Protein AF-A0A8J7I745-F1 (afdb_monomer_lite)

Radius of gyration: 29.57 Å; chains: 1; bounding box: 56×39×81 Å

Secondary structure (DSSP, 8-state):
-HHHHHHHHHHHH-GGGGGGSSSS--TTGGG-EEEEEEETTTTEEEEEEEEPPTT-SS---EEE-----HHHHHHHHHHH-TTS-HHHHHHHHTS-GGGSHHHHHHHHHHHHHHHHHHHHHHHHHHHHHHHTTT--HHHHHHHHT--HHHHHHHHHTT-

Foldseek 3Di:
DVVLVVVCVVCQVFVLVVQVVPPDRDPQSRVWHWDWDDDPDPDDTFSIKTFGDPPDPPRDIDTDDDDDPLQVVLVCCVVVVVVDDLVRSCVVSVHRPVVHPVSVVVVVVVVVVVVVVVLLVVLLVCLVVVVVVVDDLVRSCVVSVHDSVSSVVSVVVVD

pLDDT: mean 83.48, std 11.24, range [43.06, 95.94]

Sequence (159 aa):
MRRDAIFYTIFKRTPRLFFELVEQPPPEASSYRFESVEVKEPTFRIDGVFLPPPNTKPQTIFFAEVQFQIDVITTIAVYKFANLSREEVEAMLGVKLEETRVYQEAKEEGRQEGRQEGRQEVKLELVPRFLARGMSMEEVAQLLSLTIEQVTLATEQES

Structure (mmCIF, N/CA/C/O backbone):
data_AF-A0A8J7I745-F1
#
_entry.id   AF-A0A8J7I745-F1
#
loop_
_atom_site.group_PDB
_atom_site.id
_atom_site.type_symbol
_atom_site.label_atom_id
_atom_site.label_alt_id
_atom_site.label_comp_id
_atom_site.label_asym_id
_atom_site.label_entity_id
_atom_site.label_seq_id
_atom_site.pdbx_PDB_ins_code
_atom_site.Cartn_x
_atom_site.Cartn_y
_atom_site.Cartn_z
_atom_site.occupancy
_atom_site.B_iso_or_equiv
_atom_site.auth_seq_id
_atom_site.auth_comp_id
_atom_site.auth_asym_id
_atom_site.auth_atom_id
_atom_site.pdbx_PDB_model_num
ATOM 1 N N . MET A 1 1 ? 14.712 9.203 -7.353 1.00 47.56 1 MET A N 1
ATOM 2 C CA . MET A 1 1 ? 16.141 8.857 -7.177 1.00 47.56 1 MET A CA 1
ATOM 3 C C . MET A 1 1 ? 16.381 7.513 -6.493 1.00 47.56 1 MET A C 1
ATOM 5 O O . MET A 1 1 ? 17.103 6.725 -7.080 1.00 47.56 1 MET A O 1
ATOM 9 N N . ARG A 1 2 ? 15.816 7.179 -5.313 1.00 43.06 2 ARG A N 1
ATOM 10 C CA . ARG A 1 2 ? 16.026 5.830 -4.716 1.00 43.06 2 ARG A CA 1
ATOM 11 C C . ARG A 1 2 ? 15.231 4.706 -5.415 1.00 43.06 2 ARG A C 1
ATOM 13 O O . ARG A 1 2 ? 15.674 3.566 -5.415 1.00 43.06 2 ARG A O 1
ATOM 20 N N . ARG A 1 3 ? 14.087 5.031 -6.034 1.00 51.81 3 ARG A N 1
ATOM 21 C CA . ARG A 1 3 ? 13.175 4.073 -6.698 1.00 51.81 3 ARG A CA 1
ATOM 22 C C . ARG A 1 3 ? 13.645 3.659 -8.098 1.00 51.81 3 ARG A C 1
ATOM 24 O O . ARG A 1 3 ? 13.517 2.498 -8.471 1.00 51.81 3 ARG A O 1
ATOM 31 N N . ASP A 1 4 ? 14.312 4.574 -8.795 1.00 60.16 4 ASP A N 1
ATOM 32 C CA . ASP A 1 4 ? 14.983 4.370 -10.081 1.00 60.16 4 ASP A CA 1
ATOM 33 C C . ASP A 1 4 ? 16.052 3.257 -9.965 1.00 60.16 4 ASP A C 1
ATOM 35 O O . ASP A 1 4 ? 16.247 2.467 -10.884 1.00 60.16 4 ASP A O 1
ATOM 39 N N . ALA A 1 5 ? 16.705 3.136 -8.798 1.00 67.69 5 ALA A N 1
ATOM 40 C CA . ALA A 1 5 ? 17.812 2.205 -8.575 1.00 67.69 5 ALA A CA 1
ATOM 41 C C . ALA A 1 5 ? 17.395 0.723 -8.577 1.00 67.69 5 ALA A C 1
ATOM 43 O O . ALA A 1 5 ? 18.145 -0.117 -9.078 1.00 67.69 5 ALA A O 1
ATOM 44 N N . ILE A 1 6 ? 16.217 0.381 -8.039 1.00 74.06 6 ILE A N 1
ATOM 45 C CA . ILE A 1 6 ? 15.744 -1.015 -8.005 1.00 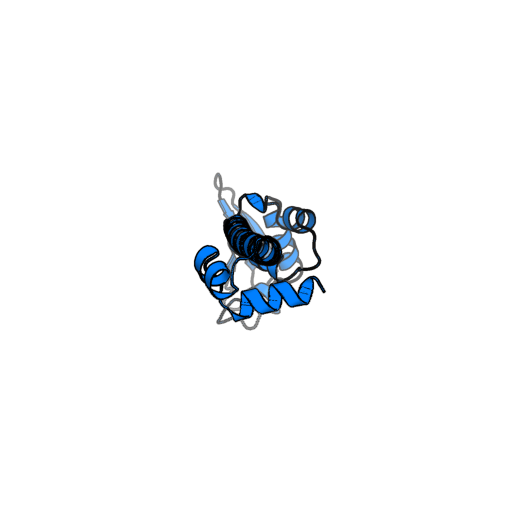74.06 6 ILE A CA 1
ATOM 46 C C . ILE A 1 6 ? 15.351 -1.463 -9.413 1.00 74.06 6 ILE A C 1
ATOM 48 O O . ILE A 1 6 ? 15.833 -2.499 -9.870 1.00 74.06 6 ILE A O 1
ATOM 52 N N . PHE A 1 7 ? 14.550 -0.661 -10.124 1.00 79.75 7 PHE A N 1
ATOM 53 C CA . PHE A 1 7 ? 14.187 -0.929 -11.519 1.00 79.75 7 PHE A CA 1
ATOM 54 C C . PHE A 1 7 ? 15.435 -1.068 -12.393 1.00 79.75 7 PHE A C 1
ATOM 56 O O . PHE A 1 7 ? 15.602 -2.074 -13.086 1.00 79.75 7 PHE A O 1
ATOM 63 N N . TYR A 1 8 ? 16.351 -0.102 -12.281 1.00 81.56 8 TYR A N 1
ATOM 64 C CA . TYR A 1 8 ? 17.618 -0.129 -12.997 1.00 81.56 8 TYR A CA 1
ATOM 65 C C . TYR A 1 8 ? 18.387 -1.422 -12.713 1.00 81.56 8 TYR A C 1
ATOM 67 O O . TYR A 1 8 ? 18.823 -2.093 -13.642 1.00 81.56 8 TYR A O 1
ATOM 75 N N . THR A 1 9 ? 18.516 -1.819 -11.443 1.00 80.38 9 THR A N 1
ATOM 76 C CA . THR A 1 9 ? 19.256 -3.030 -11.057 1.00 80.38 9 THR A CA 1
ATOM 77 C C . THR A 1 9 ? 18.612 -4.300 -11.618 1.00 80.38 9 THR A C 1
ATOM 79 O O . THR A 1 9 ? 19.323 -5.169 -12.129 1.00 80.38 9 THR A O 1
ATOM 82 N N . ILE A 1 10 ? 17.281 -4.408 -11.558 1.00 84.69 10 ILE A N 1
ATOM 83 C CA . ILE A 1 10 ? 16.536 -5.574 -12.052 1.00 84.69 10 ILE A CA 1
ATOM 84 C C . ILE A 1 10 ? 16.737 -5.728 -13.559 1.00 84.69 10 ILE A C 1
ATOM 86 O O . ILE A 1 10 ? 17.220 -6.770 -14.004 1.00 84.69 10 ILE A O 1
ATOM 90 N N . PHE A 1 11 ? 16.436 -4.693 -14.346 1.00 89.00 11 PHE A N 1
ATOM 91 C CA . PHE A 1 11 ? 16.499 -4.799 -15.805 1.00 89.00 11 PHE A CA 1
ATOM 92 C C . PHE A 1 11 ? 17.924 -4.757 -16.347 1.00 89.00 11 PHE A C 1
ATOM 94 O O . PHE A 1 11 ? 18.184 -5.336 -17.399 1.00 89.00 11 PHE A O 1
ATOM 101 N N . LYS A 1 12 ? 18.889 -4.195 -15.605 1.00 87.56 12 LYS A N 1
ATOM 102 C CA . LYS A 1 12 ? 20.310 -4.341 -15.941 1.00 87.56 12 LYS A CA 1
ATOM 103 C C . LYS A 1 12 ? 20.787 -5.785 -15.813 1.00 87.56 12 LYS A C 1
ATOM 105 O O . LYS A 1 12 ? 21.613 -6.214 -16.617 1.00 87.56 12 LYS A O 1
ATOM 110 N N . ARG A 1 13 ? 20.290 -6.519 -14.812 1.00 90.00 13 ARG A N 1
ATOM 111 C CA . ARG A 1 13 ? 20.664 -7.918 -14.564 1.00 90.00 13 ARG A CA 1
ATOM 112 C C . ARG A 1 13 ? 19.889 -8.890 -15.449 1.00 90.00 13 ARG A C 1
ATOM 114 O O . ARG A 1 13 ? 20.483 -9.831 -15.965 1.00 90.00 13 ARG A O 1
ATOM 121 N N . THR A 1 14 ? 18.594 -8.645 -15.635 1.00 91.25 14 THR A N 1
ATOM 122 C CA . THR A 1 14 ? 17.693 -9.551 -16.354 1.00 91.25 14 THR A CA 1
ATOM 123 C C . THR A 1 14 ? 16.710 -8.764 -17.234 1.00 91.25 14 THR A C 1
ATOM 125 O O . THR A 1 14 ? 15.539 -8.627 -16.876 1.00 91.25 14 THR A O 1
ATOM 128 N N . PRO A 1 15 ? 17.138 -8.274 -18.416 1.00 91.94 15 PRO A N 1
ATOM 129 C CA . PRO A 1 15 ? 16.268 -7.516 -19.323 1.00 91.94 15 PRO A CA 1
ATOM 130 C C . PRO A 1 15 ? 15.018 -8.290 -19.768 1.00 91.94 15 PRO A C 1
ATOM 132 O O . PRO A 1 15 ? 13.957 -7.702 -19.953 1.00 91.94 15 PRO A O 1
ATOM 135 N N . ARG A 1 16 ? 15.130 -9.621 -19.895 1.00 91.44 16 ARG A N 1
ATOM 136 C CA . ARG A 1 16 ? 14.056 -10.505 -20.374 1.00 91.44 16 ARG A CA 1
ATOM 137 C C . ARG A 1 16 ? 12.751 -10.372 -19.578 1.00 91.44 16 ARG A C 1
ATOM 139 O O . ARG A 1 16 ? 11.693 -10.536 -20.173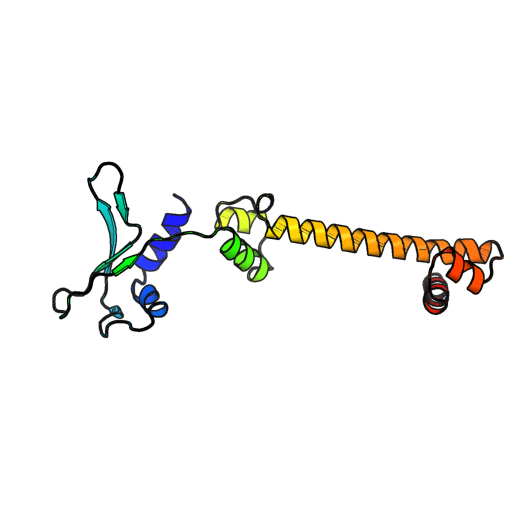 1.00 91.44 16 ARG A O 1
ATOM 146 N N . LEU A 1 17 ? 12.814 -10.055 -18.281 1.00 89.50 17 LEU A N 1
ATOM 147 C CA . LEU A 1 17 ? 11.629 -9.944 -17.416 1.00 89.50 17 LEU A CA 1
ATOM 148 C C . LEU A 1 17 ? 10.596 -8.944 -17.948 1.00 89.50 17 LEU A C 1
ATOM 150 O O . LEU A 1 17 ? 9.404 -9.121 -17.737 1.00 89.50 17 LEU A O 1
ATOM 154 N N . PHE A 1 18 ? 11.034 -7.916 -18.678 1.00 89.62 18 PHE A N 1
ATOM 155 C CA . PHE A 1 18 ? 10.125 -6.937 -19.269 1.00 89.62 18 PHE A CA 1
ATOM 156 C C . PHE A 1 18 ? 9.152 -7.603 -20.250 1.00 89.62 18 PHE A C 1
ATOM 158 O O . PHE A 1 18 ? 7.967 -7.292 -20.266 1.00 89.62 18 PHE A O 1
ATOM 165 N N . PHE A 1 19 ? 9.638 -8.579 -21.015 1.00 90.94 19 PHE A N 1
ATOM 166 C CA . PHE A 1 19 ? 8.863 -9.286 -22.029 1.00 90.94 19 PHE A CA 1
ATOM 167 C C . PHE A 1 19 ? 7.880 -10.308 -21.453 1.00 90.94 19 PHE A C 1
ATOM 169 O O . PHE A 1 19 ? 7.063 -10.828 -22.203 1.00 90.94 19 PHE A O 1
ATOM 176 N N . GLU A 1 20 ? 7.917 -10.574 -20.145 1.00 87.50 20 GLU A N 1
ATOM 177 C CA . GLU A 1 20 ? 6.857 -11.331 -19.462 1.00 87.50 20 GLU A CA 1
ATOM 178 C C . GLU A 1 20 ? 5.591 -10.485 -19.264 1.00 87.50 20 GLU A C 1
ATOM 180 O O . GLU A 1 20 ? 4.506 -11.032 -19.091 1.00 87.50 20 GLU A O 1
ATOM 185 N N . LEU A 1 21 ? 5.723 -9.155 -19.313 1.00 84.06 21 LEU A N 1
ATOM 186 C CA . LEU A 1 21 ? 4.616 -8.206 -19.178 1.00 84.06 21 LEU A CA 1
ATOM 187 C C . LEU A 1 21 ? 4.018 -7.797 -20.532 1.00 84.06 21 LEU A C 1
ATOM 189 O O . LEU A 1 21 ? 2.980 -7.142 -20.573 1.00 84.06 21 LEU A O 1
ATOM 193 N N . VAL A 1 22 ? 4.681 -8.146 -21.637 1.00 84.88 22 VAL A N 1
ATOM 194 C CA . VAL A 1 22 ? 4.254 -7.801 -22.997 1.00 84.88 22 VAL A CA 1
ATOM 195 C C . VAL A 1 22 ? 3.437 -8.957 -23.564 1.00 84.88 22 VAL A C 1
ATOM 197 O O . VAL A 1 22 ? 3.912 -10.086 -23.601 1.00 84.88 22 VAL A O 1
ATOM 200 N N . GLU A 1 23 ? 2.229 -8.677 -24.057 1.00 81.38 23 GLU A N 1
ATOM 201 C CA . GLU A 1 23 ? 1.327 -9.711 -24.595 1.00 81.38 23 GLU A CA 1
ATOM 202 C C . GLU A 1 23 ? 1.923 -10.476 -25.789 1.00 81.38 23 GLU A C 1
ATOM 204 O O . GLU A 1 23 ? 1.676 -11.668 -25.957 1.00 81.38 23 GLU A O 1
ATOM 209 N N . GLN A 1 24 ? 2.715 -9.795 -26.624 1.00 86.19 24 GLN A N 1
ATOM 210 C CA . GLN A 1 24 ? 3.357 -10.370 -27.809 1.00 86.19 24 GLN A CA 1
ATOM 211 C C . GLN A 1 24 ? 4.859 -10.053 -27.816 1.00 86.19 24 GLN A C 1
ATOM 213 O O . GLN A 1 24 ? 5.288 -9.084 -28.450 1.00 86.19 24 GLN A O 1
ATOM 218 N N . PRO A 1 25 ? 5.680 -10.830 -27.089 1.00 88.44 25 PRO A N 1
ATOM 219 C CA . PRO A 1 25 ? 7.114 -10.603 -27.053 1.00 88.44 25 PRO A CA 1
ATOM 220 C C . PRO A 1 25 ? 7.787 -11.084 -28.353 1.00 88.44 25 PRO A C 1
ATOM 222 O O . PRO A 1 25 ? 7.365 -12.085 -28.938 1.00 88.44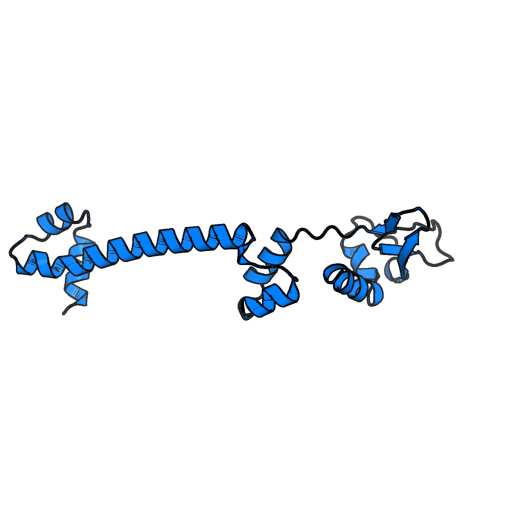 25 PRO A O 1
ATOM 225 N N . PRO A 1 26 ? 8.861 -10.416 -28.810 1.00 88.62 26 PRO A N 1
ATOM 226 C CA . PRO A 1 26 ? 9.636 -10.881 -29.955 1.00 88.62 26 PRO A CA 1
ATOM 227 C C . PRO A 1 26 ? 10.341 -12.218 -29.645 1.00 88.62 26 PRO A C 1
ATOM 229 O O . PRO A 1 26 ? 10.730 -12.446 -28.493 1.00 88.62 26 PRO A O 1
ATOM 232 N N . PRO A 1 27 ? 10.581 -13.089 -30.647 1.00 87.81 27 PRO A N 1
ATOM 233 C CA . PRO A 1 27 ? 11.312 -14.349 -30.457 1.00 87.81 27 PRO A CA 1
ATOM 234 C C . PRO A 1 27 ? 12.687 -14.160 -29.799 1.00 87.81 27 PRO A C 1
ATOM 236 O O . PRO A 1 27 ? 13.141 -14.989 -29.009 1.00 87.81 27 PRO A O 1
ATOM 239 N N . GLU A 1 28 ? 13.336 -13.031 -30.078 1.00 89.25 28 GLU A N 1
ATOM 240 C CA . GLU A 1 28 ? 14.660 -12.668 -29.584 1.00 89.25 28 GLU A CA 1
ATOM 241 C C . GLU A 1 28 ? 14.634 -11.962 -28.217 1.00 89.25 28 GLU A C 1
ATOM 243 O O . GLU A 1 28 ? 15.665 -11.447 -27.789 1.00 89.25 28 GLU A O 1
ATOM 248 N N . ALA A 1 29 ? 13.501 -11.943 -27.498 1.00 89.56 29 ALA A N 1
ATOM 249 C CA . ALA A 1 29 ? 13.321 -11.246 -26.212 1.00 89.56 29 ALA A CA 1
ATOM 250 C C . ALA A 1 29 ? 14.448 -11.489 -25.186 1.00 89.56 29 ALA A C 1
ATOM 252 O O . ALA A 1 29 ? 14.817 -10.601 -24.421 1.00 89.56 29 ALA A O 1
ATOM 253 N N . SER A 1 30 ? 15.039 -12.687 -25.183 1.00 89.00 30 SER A N 1
ATOM 254 C CA . SER A 1 30 ? 16.140 -13.046 -24.269 1.00 89.00 30 SER A CA 1
ATOM 255 C C . SER A 1 30 ? 17.458 -12.335 -24.573 1.00 89.00 30 SER A C 1
ATOM 257 O O . SER A 1 30 ? 18.344 -12.293 -23.724 1.00 89.00 30 SER A O 1
ATOM 259 N N . SER A 1 31 ? 17.606 -11.823 -25.790 1.00 91.06 31 SER A N 1
ATOM 260 C CA . SER A 1 31 ? 18.830 -11.215 -26.308 1.00 91.06 31 SER A CA 1
ATOM 261 C C . SER A 1 31 ? 18.757 -9.688 -26.347 1.00 91.06 31 SER A C 1
ATOM 263 O O . SER A 1 31 ? 19.698 -9.042 -26.805 1.00 91.06 31 SER A O 1
ATOM 265 N N . TYR A 1 32 ? 17.664 -9.107 -25.851 1.00 93.69 32 TYR A N 1
ATOM 266 C CA . TYR A 1 32 ? 17.536 -7.666 -25.682 1.00 93.69 32 TYR A CA 1
ATOM 267 C C . TYR A 1 32 ? 18.459 -7.142 -24.580 1.00 93.69 32 TYR A C 1
ATOM 269 O O . TYR A 1 32 ? 18.664 -7.785 -23.547 1.00 93.69 32 TYR A O 1
ATOM 277 N N . ARG A 1 33 ? 18.979 -5.928 -24.781 1.00 93.12 33 ARG A N 1
ATOM 278 C CA . ARG A 1 33 ? 19.805 -5.212 -23.800 1.00 93.12 33 ARG A CA 1
ATOM 279 C C . ARG A 1 33 ? 19.028 -4.052 -23.195 1.00 93.12 33 ARG A C 1
ATOM 281 O O . ARG A 1 33 ? 18.397 -3.301 -23.925 1.00 93.12 33 ARG A O 1
ATOM 288 N N . PHE A 1 34 ? 19.151 -3.868 -21.885 1.00 93.25 34 PHE A N 1
ATOM 289 C CA . PHE A 1 34 ? 18.631 -2.698 -21.181 1.00 93.25 34 PHE A CA 1
ATOM 290 C C . PHE A 1 34 ? 19.673 -1.569 -21.075 1.00 93.25 34 PHE A C 1
ATOM 292 O O . PHE A 1 34 ? 20.816 -1.789 -20.639 1.00 93.25 34 PHE A O 1
ATOM 299 N N . GLU A 1 35 ? 19.251 -0.353 -21.415 1.00 89.06 35 GLU A N 1
ATOM 300 C CA . GLU A 1 35 ? 19.982 0.902 -21.244 1.00 89.06 35 GLU A CA 1
ATOM 301 C C . GLU A 1 35 ? 19.093 1.970 -20.598 1.00 89.06 35 GLU A C 1
ATOM 303 O O . GLU A 1 35 ? 17.887 1.992 -20.807 1.00 89.06 35 GLU A O 1
ATOM 308 N N . SER A 1 36 ? 19.696 2.869 -19.821 1.00 82.12 36 SER A N 1
ATOM 309 C CA . SER A 1 36 ? 19.042 4.093 -19.348 1.00 82.12 36 SER A CA 1
ATOM 310 C C . SER A 1 36 ? 19.699 5.256 -20.082 1.00 82.12 36 SER A C 1
ATOM 312 O O . SER A 1 36 ? 20.932 5.333 -20.107 1.00 82.12 36 SER A O 1
ATOM 314 N N . VAL A 1 37 ? 18.898 6.089 -20.750 1.00 77.75 37 VAL A N 1
ATOM 315 C CA . VAL A 1 37 ? 19.384 7.096 -21.704 1.00 77.75 37 VAL A CA 1
ATOM 316 C C . VAL A 1 37 ? 18.907 8.481 -21.276 1.00 77.75 37 VAL A C 1
ATOM 318 O O . VAL A 1 37 ? 17.709 8.739 -21.162 1.00 77.75 37 VAL A O 1
ATOM 321 N N . GLU A 1 38 ? 19.860 9.393 -21.084 1.00 71.56 38 GLU A N 1
ATOM 322 C CA . GLU A 1 38 ? 19.596 10.820 -20.888 1.00 71.56 38 GLU A CA 1
ATOM 323 C C . GLU A 1 38 ? 19.706 11.540 -22.238 1.00 71.56 38 GLU A C 1
ATOM 325 O O . GLU A 1 38 ? 20.760 11.519 -22.883 1.00 71.56 38 GLU A O 1
ATOM 330 N N . VAL A 1 39 ? 18.616 12.162 -22.694 1.00 71.31 39 VAL A N 1
ATOM 331 C CA . VAL A 1 39 ? 18.587 12.895 -23.965 1.00 71.31 39 VAL A CA 1
ATOM 332 C C . VAL A 1 39 ? 18.944 14.353 -23.687 1.00 71.31 39 VAL A C 1
ATOM 334 O O . VAL A 1 39 ? 18.381 14.978 -22.798 1.00 71.31 39 VAL A O 1
ATOM 337 N N . LYS A 1 40 ? 19.884 14.919 -24.454 1.00 67.19 40 LYS A N 1
ATOM 338 C CA . LYS A 1 40 ? 20.412 16.287 -24.257 1.00 67.19 40 LYS A CA 1
ATOM 339 C C . LYS A 1 40 ? 19.465 17.413 -24.721 1.00 67.19 40 LYS A C 1
ATOM 341 O O . LYS A 1 40 ? 19.932 18.489 -25.087 1.00 67.19 40 LYS A O 1
ATOM 346 N N . GLU A 1 41 ? 18.156 17.180 -24.715 1.00 62.69 41 GLU A N 1
ATOM 347 C CA . GLU A 1 41 ? 17.165 18.263 -24.674 1.00 62.69 41 GLU A CA 1
ATOM 348 C C . GLU A 1 41 ? 17.024 18.736 -23.222 1.00 62.69 41 GLU A C 1
ATOM 350 O O . GLU A 1 41 ? 17.314 17.952 -22.318 1.00 62.69 41 GLU A O 1
ATOM 355 N N . PRO A 1 42 ? 16.631 19.996 -22.949 1.00 56.59 42 PRO A N 1
ATOM 356 C CA . PRO A 1 42 ? 16.882 20.620 -21.650 1.00 56.59 42 PRO A CA 1
ATOM 357 C C . PRO A 1 42 ? 16.337 19.887 -20.411 1.00 56.59 42 PRO A C 1
ATOM 359 O O . PRO A 1 42 ? 16.797 20.217 -19.325 1.00 56.59 42 PRO A O 1
ATOM 362 N N . THR A 1 43 ? 15.454 18.884 -20.527 1.00 55.06 43 THR A N 1
ATOM 363 C CA . THR A 1 43 ? 15.005 18.058 -19.386 1.00 55.06 43 THR A CA 1
ATOM 364 C C . THR A 1 43 ? 14.280 16.751 -19.788 1.00 55.06 43 THR A C 1
ATOM 366 O O . THR A 1 43 ? 13.297 16.381 -19.151 1.00 55.06 43 THR A O 1
ATOM 369 N N . PHE A 1 44 ? 14.717 16.010 -20.819 1.00 61.81 44 PHE A N 1
ATOM 370 C CA . PHE A 1 44 ? 14.082 14.716 -21.159 1.00 61.81 44 PHE A CA 1
ATOM 371 C C . PHE A 1 44 ? 14.965 13.510 -20.792 1.00 61.81 44 PHE A C 1
ATOM 373 O O . PHE A 1 44 ? 16.047 13.317 -21.348 1.00 61.81 44 PHE A O 1
ATOM 380 N N . ARG A 1 45 ? 14.500 12.675 -19.853 1.00 70.19 45 ARG A N 1
ATOM 381 C CA . ARG A 1 45 ? 15.134 11.395 -19.492 1.00 70.19 45 ARG A CA 1
ATOM 382 C C . ARG A 1 45 ? 14.169 10.257 -19.783 1.00 70.19 45 ARG A C 1
ATOM 384 O O . ARG A 1 45 ? 12.992 10.388 -19.477 1.00 70.19 45 ARG A O 1
ATOM 391 N N . ILE A 1 46 ? 14.683 9.158 -20.323 1.00 76.62 46 ILE A N 1
ATOM 392 C CA . ILE A 1 46 ? 13.924 7.918 -20.490 1.00 76.62 46 ILE A CA 1
ATOM 393 C C . ILE A 1 46 ? 14.429 6.928 -19.444 1.00 76.62 46 ILE A C 1
ATOM 395 O O . ILE A 1 46 ? 15.627 6.622 -19.408 1.00 76.62 46 ILE A O 1
ATOM 399 N N . ASP A 1 47 ? 13.525 6.409 -18.613 1.00 77.88 47 ASP A N 1
ATOM 400 C CA . ASP A 1 47 ? 13.892 5.500 -17.522 1.00 77.88 47 ASP A CA 1
ATOM 401 C C . ASP A 1 47 ? 14.499 4.181 -18.031 1.00 77.88 47 ASP A C 1
ATOM 403 O O . ASP A 1 47 ? 15.455 3.662 -17.442 1.00 77.88 47 ASP A O 1
ATOM 407 N N . GLY A 1 48 ? 13.990 3.657 -19.151 1.00 87.56 48 GLY A N 1
ATOM 408 C CA . GLY A 1 48 ? 14.454 2.411 -19.748 1.00 87.56 48 GLY A CA 1
ATOM 409 C C . GLY A 1 48 ? 14.322 2.337 -21.267 1.00 87.56 48 GLY A C 1
ATOM 410 O O . GLY A 1 48 ? 13.280 2.641 -21.840 1.00 87.56 48 GLY A O 1
ATOM 411 N N . VAL A 1 49 ? 15.371 1.850 -21.921 1.00 91.38 49 VAL A N 1
ATOM 412 C CA . VAL A 1 49 ? 15.413 1.539 -23.352 1.00 91.38 49 VAL A CA 1
ATOM 413 C C . VAL A 1 49 ? 15.862 0.089 -23.517 1.00 91.38 49 VAL A C 1
ATOM 415 O O . VAL A 1 49 ? 16.942 -0.289 -23.061 1.00 91.38 49 VAL A O 1
ATOM 418 N N . PHE A 1 50 ? 15.044 -0.730 -24.177 1.00 93.19 50 PHE A N 1
ATOM 419 C CA . PHE A 1 50 ? 15.372 -2.112 -24.519 1.00 93.19 50 PHE A CA 1
ATOM 420 C C . PHE A 1 50 ? 15.729 -2.202 -25.999 1.00 93.19 50 PHE A C 1
ATOM 422 O O . PHE A 1 50 ? 14.878 -2.040 -26.878 1.00 93.19 50 PHE A O 1
ATOM 429 N N . LEU A 1 51 ? 17.004 -2.474 -26.264 1.00 92.81 51 LEU A N 1
ATOM 430 C CA . LEU A 1 51 ? 17.569 -2.540 -27.605 1.00 92.81 51 LEU A CA 1
ATOM 431 C C . LEU A 1 51 ? 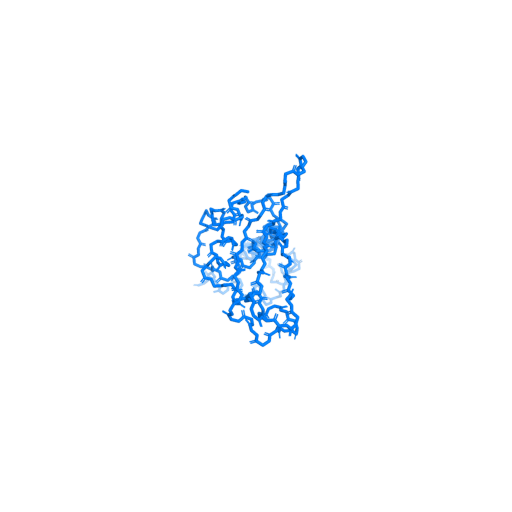17.588 -3.987 -28.120 1.00 92.81 51 LEU A C 1
ATOM 433 O O . LEU A 1 51 ? 18.047 -4.875 -27.389 1.00 92.81 51 LEU A O 1
ATOM 437 N N . PRO A 1 52 ? 17.128 -4.233 -29.360 1.00 93.75 52 PRO A N 1
ATOM 438 C CA . PRO A 1 52 ? 17.180 -5.550 -29.979 1.00 93.75 52 PRO A CA 1
ATOM 439 C C . PRO A 1 52 ? 18.621 -5.946 -30.342 1.00 93.75 52 PRO A C 1
ATOM 441 O O . PRO A 1 52 ? 19.495 -5.085 -30.487 1.00 93.75 52 PRO A O 1
ATOM 444 N N . PRO A 1 53 ? 18.885 -7.243 -30.574 1.00 89.81 53 PRO A N 1
ATOM 445 C CA . PRO A 1 53 ? 20.144 -7.686 -31.162 1.00 89.81 53 PRO A CA 1
ATOM 446 C C . PRO A 1 53 ? 20.364 -7.045 -32.546 1.00 89.81 53 PRO A C 1
ATOM 448 O O . PRO A 1 53 ? 19.407 -6.993 -33.326 1.00 89.81 53 PRO A O 1
ATOM 451 N N . PRO A 1 54 ? 21.605 -6.670 -32.922 1.00 85.94 54 PRO A N 1
ATOM 452 C CA . PRO A 1 54 ? 21.898 -5.956 -34.177 1.00 85.94 54 PRO A CA 1
ATOM 453 C C . PRO A 1 54 ? 21.433 -6.663 -35.460 1.00 85.94 54 PRO A C 1
ATOM 455 O O . PRO A 1 54 ? 21.196 -6.021 -36.479 1.00 85.94 54 PRO A O 1
ATOM 458 N N . ASN A 1 55 ? 21.302 -7.992 -35.417 1.00 86.25 55 ASN A N 1
ATOM 459 C CA . ASN A 1 55 ? 20.971 -8.825 -36.575 1.00 86.25 55 ASN A CA 1
ATOM 460 C C . ASN A 1 55 ? 19.471 -9.159 -36.686 1.00 86.25 55 ASN A C 1
ATOM 462 O O . ASN A 1 55 ? 19.081 -9.920 -37.571 1.00 86.25 55 ASN A O 1
ATOM 466 N N . THR A 1 56 ? 18.634 -8.614 -35.803 1.00 84.44 56 THR A N 1
ATOM 467 C CA . THR A 1 56 ? 17.192 -8.904 -35.757 1.00 84.44 56 THR A CA 1
ATOM 468 C C . THR A 1 56 ? 16.447 -8.071 -36.793 1.00 84.44 56 THR A C 1
ATOM 470 O O . THR A 1 56 ? 16.768 -6.901 -36.999 1.00 84.44 56 THR A O 1
ATOM 473 N N . LYS A 1 57 ? 15.437 -8.642 -37.455 1.00 83.31 57 LYS A N 1
ATOM 474 C CA . LYS A 1 57 ? 14.535 -7.893 -38.341 1.00 83.31 57 LYS A CA 1
ATOM 475 C C . LYS A 1 57 ? 13.080 -8.264 -38.024 1.00 83.31 57 LYS A C 1
ATOM 477 O O . LYS A 1 57 ? 12.739 -9.429 -38.203 1.00 83.31 57 LYS A O 1
ATOM 482 N N . PRO A 1 58 ? 12.227 -7.302 -37.619 1.00 79.62 58 PRO A N 1
ATOM 483 C CA . PRO A 1 58 ? 12.502 -5.867 -37.457 1.00 79.62 58 PRO A CA 1
ATOM 484 C C . PRO A 1 58 ? 13.344 -5.540 -36.207 1.00 79.62 58 PRO A C 1
ATOM 486 O O . PRO A 1 58 ? 13.298 -6.249 -35.207 1.00 79.62 58 PRO A O 1
ATOM 489 N N . GLN A 1 59 ? 14.105 -4.440 -36.251 1.00 84.62 59 GLN A N 1
ATOM 490 C CA . GLN A 1 59 ? 14.828 -3.911 -35.083 1.00 84.62 59 GLN A CA 1
ATOM 491 C C . GLN A 1 59 ? 13.877 -3.087 -34.207 1.00 84.62 59 GLN A C 1
ATOM 493 O O . GLN A 1 59 ? 13.944 -1.860 -34.171 1.00 84.62 59 GLN A O 1
ATOM 498 N N . THR A 1 60 ? 12.960 -3.766 -33.522 1.00 88.50 60 THR A N 1
ATOM 499 C CA . THR A 1 60 ? 11.995 -3.109 -32.634 1.00 88.50 60 THR A CA 1
ATOM 500 C C . THR A 1 60 ? 12.666 -2.715 -31.322 1.00 88.50 60 THR A C 1
ATOM 502 O O . THR A 1 60 ? 13.133 -3.583 -30.583 1.00 88.50 60 THR A O 1
ATOM 505 N N . ILE A 1 61 ? 12.690 -1.415 -31.029 1.00 91.31 61 ILE A N 1
ATOM 506 C CA . ILE A 1 61 ? 13.155 -0.842 -29.758 1.00 91.31 61 ILE A CA 1
ATOM 507 C C . ILE A 1 61 ? 11.943 -0.637 -28.846 1.00 91.31 61 ILE A C 1
ATOM 509 O O . ILE A 1 61 ? 10.929 -0.106 -29.298 1.00 91.31 61 ILE A O 1
ATOM 513 N N . PHE A 1 62 ? 12.056 -1.021 -27.572 1.00 90.75 62 PHE A N 1
ATOM 514 C CA . PHE A 1 62 ? 11.022 -0.742 -26.570 1.00 90.75 62 PHE A CA 1
ATOM 515 C C . PHE A 1 62 ? 11.486 0.360 -25.622 1.00 90.75 62 PHE A C 1
ATOM 517 O O . PHE A 1 62 ? 12.611 0.329 -25.123 1.00 90.75 62 PHE A O 1
ATOM 524 N N . PHE A 1 63 ? 10.596 1.309 -25.353 1.00 89.62 63 PHE A N 1
ATOM 525 C CA . PHE A 1 63 ? 10.785 2.351 -24.352 1.00 89.62 63 PHE A CA 1
ATOM 526 C C . PHE A 1 63 ? 9.930 2.012 -23.133 1.00 89.62 63 PHE A C 1
ATOM 528 O O . PHE A 1 63 ? 8.765 1.644 -23.280 1.00 89.62 63 PHE A O 1
ATOM 535 N N . ALA A 1 64 ? 10.514 2.114 -21.945 1.00 84.69 64 ALA A N 1
ATOM 536 C CA . ALA A 1 64 ? 9.845 1.869 -20.679 1.00 84.69 64 ALA A CA 1
ATOM 537 C C . ALA A 1 64 ? 9.960 3.110 -19.796 1.00 84.69 64 ALA A C 1
ATOM 539 O O . ALA A 1 64 ? 11.059 3.609 -19.559 1.00 84.69 64 ALA A O 1
ATOM 540 N N . GLU A 1 65 ? 8.813 3.562 -19.301 1.00 81.25 65 GLU A N 1
ATOM 541 C CA . GLU A 1 65 ? 8.696 4.626 -18.309 1.00 81.25 65 GLU A CA 1
ATOM 542 C C . GLU A 1 65 ? 8.206 4.009 -17.003 1.00 81.25 65 GLU A C 1
ATOM 544 O O . GLU A 1 65 ? 7.238 3.239 -16.996 1.00 81.25 65 GLU A O 1
ATOM 549 N N . VAL A 1 66 ? 8.867 4.323 -15.892 1.00 73.12 66 VAL A N 1
ATOM 550 C CA . VAL A 1 66 ? 8.600 3.650 -14.622 1.00 73.12 66 VAL A CA 1
ATOM 551 C C . VAL A 1 66 ? 7.820 4.572 -13.714 1.00 73.12 66 VAL A C 1
ATOM 553 O O . VAL A 1 66 ? 8.355 5.284 -12.865 1.00 73.12 66 VAL A O 1
ATOM 556 N N . GLN A 1 67 ? 6.502 4.510 -13.842 1.00 70.25 67 GLN A N 1
ATOM 557 C CA . GLN A 1 67 ? 5.615 5.243 -12.953 1.00 70.25 67 GLN A CA 1
ATOM 558 C C . GLN A 1 67 ? 5.360 4.434 -11.679 1.00 70.25 67 GLN A C 1
ATOM 560 O O . GLN A 1 67 ? 4.547 3.513 -11.638 1.00 70.25 67 GLN A O 1
ATOM 565 N N . PHE A 1 68 ? 6.076 4.779 -10.609 1.00 65.62 68 PHE A N 1
ATOM 566 C CA . PHE A 1 68 ? 5.861 4.187 -9.290 1.00 65.62 68 PHE A CA 1
ATOM 567 C C . PHE A 1 68 ? 4.539 4.678 -8.678 1.00 65.62 68 PHE A C 1
ATOM 569 O O . PHE A 1 68 ? 4.492 5.763 -8.095 1.00 65.62 68 PHE A O 1
ATOM 576 N N . GLN A 1 69 ? 3.486 3.854 -8.728 1.00 66.50 69 GLN A N 1
ATOM 577 C CA . GLN A 1 69 ? 2.324 4.030 -7.851 1.00 66.50 69 GLN A CA 1
ATOM 578 C C . GLN A 1 69 ? 2.670 3.525 -6.449 1.00 66.50 69 GLN A C 1
ATOM 580 O O . GLN A 1 69 ? 2.639 2.327 -6.162 1.00 66.50 69 GLN A O 1
ATOM 585 N N . ILE A 1 70 ? 3.036 4.468 -5.581 1.00 65.81 70 ILE A N 1
ATOM 586 C CA . ILE A 1 70 ? 3.443 4.210 -4.195 1.00 65.81 70 ILE A CA 1
ATOM 587 C C . ILE A 1 70 ? 2.379 3.404 -3.452 1.00 65.81 70 ILE A C 1
ATOM 589 O O . ILE A 1 70 ? 2.728 2.447 -2.764 1.00 65.81 70 ILE A O 1
ATOM 593 N N . ASP A 1 71 ? 1.104 3.751 -3.621 1.00 66.38 71 ASP A N 1
ATOM 594 C CA . ASP A 1 71 ? 0.008 3.150 -2.860 1.00 66.38 71 ASP A CA 1
ATOM 595 C C . ASP A 1 71 ? -0.095 1.637 -3.097 1.00 66.38 71 ASP A C 1
ATOM 597 O O . ASP A 1 71 ? -0.235 0.865 -2.149 1.00 66.38 71 ASP A O 1
ATOM 601 N N . VAL A 1 72 ? 0.077 1.184 -4.343 1.00 67.75 72 VAL A N 1
ATOM 602 C CA . VAL A 1 72 ? -0.034 -0.238 -4.705 1.00 67.75 72 VAL A CA 1
ATOM 603 C C . VAL A 1 72 ? 1.144 -1.046 -4.165 1.00 67.75 72 VAL A C 1
ATOM 605 O O . VAL A 1 72 ? 0.944 -2.105 -3.574 1.00 67.75 72 VAL A O 1
ATOM 608 N N . ILE A 1 73 ? 2.376 -0.555 -4.322 1.00 69.94 73 ILE A N 1
ATOM 609 C CA . ILE A 1 73 ? 3.566 -1.282 -3.847 1.00 69.94 73 ILE A CA 1
ATOM 610 C C . ILE A 1 73 ? 3.602 -1.309 -2.321 1.00 69.94 73 ILE A C 1
ATOM 612 O O . ILE A 1 73 ? 3.936 -2.336 -1.739 1.00 69.94 73 ILE A O 1
ATOM 616 N N . THR A 1 74 ? 3.211 -0.208 -1.681 1.00 67.62 74 THR A N 1
ATOM 617 C CA . THR A 1 74 ? 3.076 -0.136 -0.225 1.00 67.62 74 THR A CA 1
ATOM 618 C C . THR A 1 74 ? 2.064 -1.154 0.276 1.00 67.62 74 THR A C 1
ATOM 620 O O . THR A 1 74 ? 2.375 -1.924 1.181 1.00 67.62 74 THR A O 1
ATOM 623 N N . THR A 1 75 ? 0.900 -1.231 -0.373 1.00 72.56 75 THR A N 1
ATOM 624 C CA . THR A 1 75 ? -0.113 -2.251 -0.077 1.00 72.56 75 THR A CA 1
ATOM 625 C C . THR A 1 75 ? 0.481 -3.651 -0.213 1.00 72.56 75 THR A C 1
ATOM 627 O O . THR A 1 75 ? 0.477 -4.418 0.743 1.00 72.56 75 THR A O 1
ATOM 630 N N . ILE A 1 76 ? 1.077 -3.988 -1.360 1.00 75.06 76 ILE A N 1
ATOM 631 C CA . ILE A 1 76 ? 1.672 -5.316 -1.575 1.00 75.06 76 ILE A CA 1
ATOM 632 C C . ILE A 1 76 ? 2.740 -5.621 -0.524 1.00 75.06 76 ILE A C 1
ATOM 634 O O . ILE A 1 76 ? 2.790 -6.746 -0.037 1.00 75.06 76 ILE A O 1
ATOM 638 N N . ALA A 1 77 ? 3.581 -4.650 -0.167 1.00 71.88 77 ALA A N 1
ATOM 639 C CA . ALA A 1 77 ? 4.651 -4.867 0.791 1.00 71.88 77 ALA A CA 1
ATOM 640 C C . ALA A 1 77 ? 4.108 -5.176 2.194 1.00 71.88 77 ALA A C 1
ATOM 642 O O . ALA A 1 77 ? 4.526 -6.160 2.798 1.00 71.88 77 ALA A O 1
ATOM 643 N N . VAL A 1 78 ? 3.131 -4.398 2.669 1.00 71.50 78 VAL A N 1
ATOM 644 C CA . VAL A 1 78 ? 2.474 -4.622 3.967 1.00 71.50 78 VAL A CA 1
ATOM 645 C C . VAL A 1 78 ? 1.752 -5.973 3.995 1.00 71.50 78 VAL A C 1
ATOM 647 O O . VAL A 1 78 ? 1.861 -6.709 4.970 1.00 71.50 78 VAL A O 1
ATOM 650 N N . TYR A 1 79 ? 1.068 -6.344 2.909 1.00 69.50 79 TYR A N 1
ATOM 651 C CA . TYR A 1 79 ? 0.303 -7.593 2.855 1.00 69.50 79 TYR A CA 1
ATOM 652 C C . TYR A 1 79 ? 1.168 -8.846 2.639 1.00 69.50 79 TYR A C 1
ATOM 654 O O . TYR A 1 79 ? 0.879 -9.896 3.208 1.00 69.50 79 TYR A O 1
ATOM 662 N N . LYS A 1 80 ? 2.209 -8.786 1.795 1.00 70.56 80 LYS A N 1
ATOM 663 C CA . LYS A 1 80 ? 3.026 -9.966 1.449 1.00 70.56 80 LYS A CA 1
ATOM 664 C C . LYS A 1 80 ? 4.218 -10.194 2.367 1.00 70.56 80 LYS A C 1
ATOM 666 O O . LYS A 1 80 ? 4.693 -11.326 2.438 1.00 70.56 80 LYS A O 1
ATOM 671 N N . PHE A 1 81 ? 4.700 -9.169 3.062 1.00 73.31 81 PHE A N 1
ATOM 672 C CA . PHE A 1 81 ? 5.839 -9.287 3.968 1.00 73.31 81 PHE A CA 1
ATOM 673 C C . PHE A 1 81 ? 5.408 -9.112 5.426 1.00 73.31 81 PHE A C 1
ATOM 675 O O . PHE A 1 81 ? 5.920 -8.255 6.135 1.00 73.31 81 PHE A O 1
ATOM 682 N N . ALA A 1 82 ? 4.501 -9.976 5.890 1.00 71.94 82 ALA A N 1
ATOM 683 C CA . ALA A 1 82 ? 3.937 -9.935 7.245 1.00 71.94 82 ALA A CA 1
ATOM 684 C C . ALA A 1 82 ? 4.971 -10.034 8.391 1.00 71.94 82 ALA A C 1
ATOM 686 O O . ALA A 1 82 ? 4.643 -9.746 9.536 1.00 71.94 82 ALA A O 1
ATOM 687 N N . ASN A 1 83 ? 6.209 -10.441 8.092 1.00 80.88 83 ASN A N 1
ATOM 688 C CA . ASN A 1 83 ? 7.300 -10.547 9.064 1.00 80.88 83 ASN A CA 1
ATOM 689 C C . ASN A 1 83 ? 8.210 -9.306 9.115 1.00 80.88 83 ASN A C 1
ATOM 691 O O . ASN A 1 83 ? 9.143 -9.298 9.914 1.00 80.88 83 ASN A O 1
ATOM 695 N N . LEU A 1 84 ? 8.000 -8.308 8.250 1.00 80.75 84 LEU A N 1
ATOM 696 C CA . LEU A 1 84 ? 8.792 -7.078 8.257 1.00 80.75 84 LEU A CA 1
ATOM 697 C C . LEU A 1 84 ? 8.197 -6.051 9.217 1.00 80.75 84 LEU A C 1
ATOM 699 O O . LEU A 1 84 ? 6.977 -5.902 9.315 1.00 80.75 84 LEU A O 1
ATOM 703 N N . SER A 1 85 ? 9.070 -5.301 9.885 1.00 84.94 85 SER A N 1
ATOM 704 C CA . SER A 1 85 ? 8.658 -4.144 10.668 1.00 84.94 85 SER A CA 1
ATOM 705 C C . SER A 1 85 ? 8.212 -2.999 9.757 1.00 84.94 85 SER A C 1
ATOM 707 O O . SER A 1 85 ? 8.570 -2.905 8.576 1.00 84.94 85 SER A O 1
ATOM 709 N N . ARG A 1 86 ? 7.446 -2.070 10.332 1.00 82.50 86 ARG A N 1
ATOM 710 C CA . ARG A 1 86 ? 7.024 -0.848 9.647 1.00 82.50 86 ARG A CA 1
ATOM 711 C C . ARG A 1 86 ? 8.227 -0.081 9.089 1.00 82.50 86 ARG A C 1
ATOM 713 O O . ARG A 1 86 ? 8.207 0.345 7.937 1.00 82.50 86 ARG A O 1
ATOM 720 N N . GLU A 1 87 ? 9.272 0.076 9.892 1.00 85.69 87 GLU A N 1
ATOM 721 C CA . GLU A 1 87 ? 10.495 0.802 9.544 1.00 85.69 87 GLU A CA 1
ATOM 722 C C . GLU A 1 87 ? 11.226 0.145 8.367 1.00 85.69 87 GLU A C 1
ATOM 724 O O . GLU A 1 87 ? 11.736 0.842 7.488 1.00 85.69 87 GLU A O 1
ATOM 729 N N . GLU A 1 88 ? 11.248 -1.189 8.314 1.00 82.44 88 GLU A N 1
ATOM 730 C CA . GLU A 1 88 ? 11.858 -1.940 7.214 1.00 82.44 88 GLU A CA 1
ATOM 731 C C . GLU A 1 88 ? 11.104 -1.721 5.897 1.00 82.44 88 GLU A C 1
ATOM 733 O O . GLU A 1 88 ? 11.727 -1.483 4.857 1.00 82.44 88 GLU A O 1
ATOM 738 N N . VAL A 1 89 ? 9.769 -1.722 5.937 1.00 81.06 89 VAL A N 1
ATOM 739 C CA . VAL A 1 89 ? 8.928 -1.444 4.763 1.00 81.06 89 VAL A CA 1
ATOM 740 C C . VAL A 1 89 ? 9.090 0.009 4.298 1.00 81.06 89 VAL A C 1
ATOM 742 O O . VAL A 1 89 ? 9.289 0.254 3.105 1.00 81.06 89 VAL A O 1
ATOM 745 N N . GLU A 1 90 ? 9.085 0.983 5.213 1.00 83.81 90 GLU A N 1
ATOM 746 C CA . GLU A 1 90 ? 9.333 2.397 4.883 1.00 83.81 90 GLU A CA 1
ATOM 747 C C . GLU A 1 90 ? 10.722 2.600 4.257 1.00 83.81 90 GLU A C 1
ATOM 749 O O . GLU A 1 90 ? 10.864 3.318 3.260 1.00 83.81 90 GLU A O 1
ATOM 754 N N . ALA A 1 91 ? 11.751 1.931 4.786 1.00 82.31 91 ALA A N 1
ATOM 755 C CA . ALA A 1 91 ? 13.113 1.992 4.262 1.00 82.31 91 ALA A CA 1
ATOM 756 C C . ALA A 1 91 ? 13.237 1.361 2.867 1.00 82.31 91 ALA A C 1
ATOM 758 O O . ALA A 1 91 ? 13.926 1.919 2.004 1.00 82.31 91 ALA A O 1
ATOM 759 N N . MET A 1 92 ? 12.557 0.232 2.642 1.00 78.62 92 MET A N 1
ATOM 760 C CA . MET A 1 92 ? 12.517 -0.473 1.359 1.00 78.62 92 MET A CA 1
ATOM 761 C C . MET A 1 92 ? 11.847 0.371 0.268 1.00 78.62 92 MET A C 1
ATOM 763 O O . MET A 1 92 ? 12.329 0.419 -0.865 1.00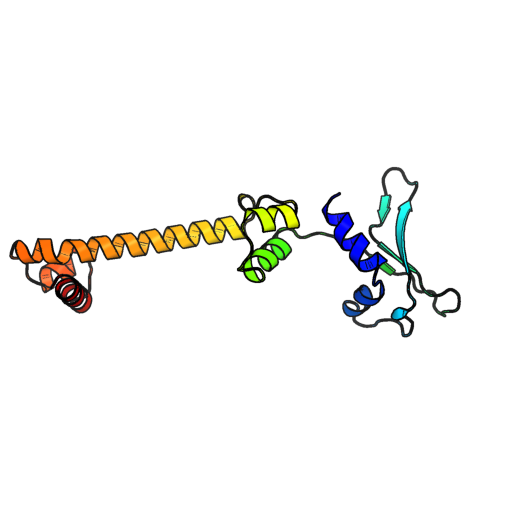 78.62 92 MET A O 1
ATOM 767 N N . LEU A 1 93 ? 10.756 1.060 0.605 1.00 75.50 93 LEU A N 1
ATOM 768 C CA . LEU A 1 93 ? 9.941 1.813 -0.353 1.00 75.50 93 LEU A CA 1
ATOM 769 C C . LEU A 1 93 ? 10.330 3.297 -0.464 1.00 75.50 93 LEU A C 1
ATOM 771 O O . LEU A 1 93 ? 9.985 3.977 -1.441 1.00 75.50 93 LEU A O 1
ATOM 775 N N . GLY A 1 94 ? 11.078 3.808 0.517 1.00 79.31 94 GLY A N 1
ATOM 776 C CA . GLY A 1 94 ? 11.451 5.216 0.617 1.00 79.31 94 GLY A CA 1
ATOM 777 C C . GLY A 1 94 ? 10.226 6.120 0.750 1.00 79.31 94 GLY A C 1
ATOM 778 O O . GLY A 1 94 ? 10.133 7.124 0.037 1.00 79.31 94 GLY A O 1
ATOM 779 N N . VAL A 1 95 ? 9.262 5.721 1.585 1.00 80.12 95 VAL A N 1
ATOM 780 C CA . VAL A 1 95 ? 8.014 6.453 1.873 1.00 80.12 95 VAL A CA 1
ATOM 781 C C . VAL A 1 95 ? 7.644 6.321 3.338 1.00 80.12 95 VAL A C 1
ATOM 783 O O . VAL A 1 95 ? 8.016 5.342 3.974 1.00 80.12 95 VAL A O 1
ATOM 786 N N . LYS A 1 96 ? 6.881 7.285 3.852 1.00 84.00 96 LYS A N 1
ATOM 787 C CA . LYS A 1 96 ? 6.247 7.185 5.166 1.00 84.00 96 LYS A CA 1
ATOM 788 C C . LYS A 1 96 ? 4.910 6.468 5.022 1.00 84.00 96 LYS A C 1
ATOM 790 O O . LYS A 1 96 ? 4.034 6.952 4.309 1.00 84.00 96 LYS A O 1
ATOM 795 N N . LEU A 1 97 ? 4.742 5.343 5.713 1.00 82.94 97 LEU A N 1
ATOM 796 C CA . LEU A 1 97 ? 3.517 4.542 5.658 1.00 82.94 97 LEU A CA 1
ATOM 797 C C . LEU A 1 97 ? 2.304 5.324 6.174 1.00 82.94 97 LEU A C 1
ATOM 799 O O . LEU A 1 97 ? 1.225 5.216 5.603 1.00 82.94 97 LEU A O 1
ATOM 803 N N . GLU A 1 98 ? 2.494 6.169 7.190 1.00 85.31 98 GLU A N 1
ATOM 804 C CA . GLU A 1 98 ? 1.447 7.014 7.790 1.00 85.31 98 GLU A CA 1
ATOM 805 C C . GLU A 1 98 ? 0.736 7.957 6.811 1.00 85.31 98 GLU A C 1
ATOM 807 O O . GLU A 1 98 ? -0.427 8.313 7.013 1.00 85.31 98 GLU A O 1
ATOM 812 N N . GLU A 1 99 ? 1.434 8.373 5.757 1.00 83.6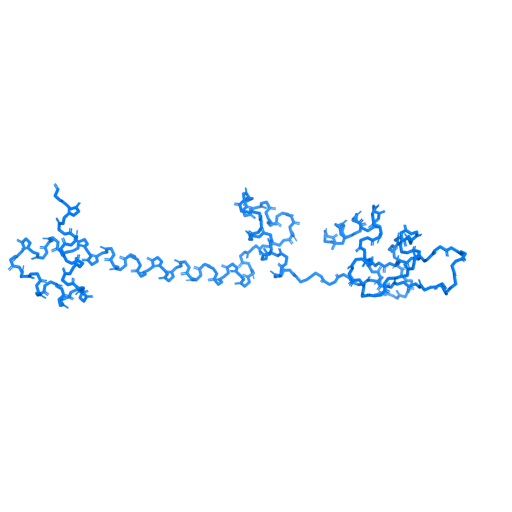2 99 GLU A N 1
ATOM 813 C CA . GLU A 1 99 ? 0.896 9.281 4.744 1.00 83.62 99 GLU A CA 1
ATOM 814 C C . GLU A 1 99 ? 0.055 8.532 3.698 1.00 83.62 99 GLU A C 1
ATOM 816 O O . GLU A 1 99 ? -0.658 9.158 2.917 1.00 83.62 99 GLU A O 1
ATOM 821 N N . THR A 1 100 ? 0.108 7.196 3.687 1.00 84.62 100 THR A N 1
ATOM 822 C CA . THR A 1 100 ? -0.614 6.378 2.710 1.00 84.62 100 THR A CA 1
ATOM 823 C C . THR A 1 100 ? -2.070 6.175 3.109 1.00 84.62 100 THR A C 1
ATOM 825 O O . THR A 1 100 ? -2.400 5.981 4.282 1.00 84.62 100 THR A O 1
ATOM 828 N N . ARG A 1 101 ? -2.958 6.166 2.108 1.00 83.94 101 ARG A N 1
ATOM 829 C CA . ARG A 1 101 ? -4.395 5.934 2.315 1.00 83.94 101 ARG A CA 1
ATOM 830 C C . ARG A 1 101 ? -4.679 4.592 2.981 1.00 83.94 101 ARG A C 1
ATOM 832 O O . ARG A 1 101 ? -5.485 4.530 3.895 1.00 83.94 101 ARG A O 1
ATOM 839 N N . VAL A 1 102 ? -3.961 3.551 2.568 1.00 82.06 102 VAL A N 1
ATOM 840 C CA . VAL A 1 102 ? -4.114 2.186 3.094 1.00 82.06 102 VAL A CA 1
ATOM 841 C C . VAL A 1 102 ? -3.851 2.146 4.598 1.00 82.06 102 VAL A C 1
ATOM 843 O O . VAL A 1 102 ? -4.620 1.545 5.341 1.00 82.06 102 VAL A O 1
ATOM 846 N N . TYR A 1 103 ? -2.803 2.828 5.070 1.00 84.62 103 TYR A N 1
ATOM 847 C CA . TYR A 1 103 ? -2.517 2.901 6.502 1.00 84.62 103 TYR A CA 1
ATOM 848 C C . TYR A 1 103 ? -3.591 3.677 7.270 1.00 84.62 103 TYR A C 1
ATOM 850 O O . TYR A 1 103 ? -3.964 3.294 8.376 1.00 84.62 103 TYR A O 1
ATOM 858 N N . GLN A 1 104 ? -4.089 4.775 6.700 1.00 86.06 104 GLN A N 1
ATOM 859 C CA . GLN A 1 104 ? -5.138 5.584 7.323 1.00 86.06 104 GLN A CA 1
ATOM 860 C C . GLN A 1 104 ? -6.451 4.808 7.439 1.00 86.06 104 GLN A C 1
ATOM 862 O O . GLN A 1 104 ? -7.058 4.814 8.506 1.00 86.06 104 GLN A O 1
ATOM 867 N N . GLU A 1 105 ? -6.842 4.107 6.376 1.00 88.75 105 GLU A N 1
ATOM 868 C CA . GLU A 1 105 ? -8.027 3.250 6.337 1.00 88.75 105 GLU A CA 1
ATOM 869 C C . GLU A 1 105 ? -7.905 2.121 7.374 1.00 88.75 105 GLU A C 1
ATOM 871 O O . GLU A 1 105 ? -8.761 2.016 8.250 1.00 88.75 105 GLU A O 1
ATOM 876 N N . ALA A 1 106 ? -6.787 1.384 7.386 1.00 87.81 106 ALA A N 1
ATOM 877 C CA . ALA A 1 106 ? -6.546 0.315 8.361 1.00 87.81 106 ALA A CA 1
ATOM 878 C C . ALA A 1 106 ? -6.534 0.820 9.819 1.00 87.81 106 ALA A C 1
ATOM 880 O O . ALA A 1 106 ? -7.052 0.170 10.727 1.00 87.81 106 ALA A O 1
ATOM 881 N N . LYS A 1 107 ? -5.958 2.003 10.066 1.00 90.19 107 LYS A N 1
ATOM 882 C CA . LYS A 1 107 ? -5.940 2.622 11.399 1.00 90.19 107 LYS A CA 1
ATOM 883 C C . LYS A 1 107 ? -7.333 3.065 11.847 1.00 90.19 107 LYS A C 1
ATOM 885 O O . LYS A 1 107 ? -7.643 2.974 13.036 1.00 90.19 107 LYS A O 1
ATOM 890 N N . GLU A 1 108 ? -8.148 3.589 10.935 1.00 90.75 108 GLU A N 1
ATOM 891 C CA . GLU A 1 108 ? -9.523 3.999 11.227 1.00 90.75 108 GLU A CA 1
ATOM 892 C C . GLU A 1 108 ? -10.405 2.776 11.505 1.00 90.75 108 GLU A C 1
ATOM 894 O O . GLU A 1 108 ? -11.136 2.779 12.495 1.00 90.75 108 GLU A O 1
ATOM 899 N N . GLU A 1 109 ? -10.280 1.719 10.700 1.00 91.88 109 GLU A N 1
ATOM 900 C CA . GLU A 1 109 ? -10.979 0.440 10.871 1.00 91.88 109 GLU A CA 1
ATOM 901 C C . GLU A 1 109 ? -10.659 -0.188 12.231 1.00 91.88 109 GLU A C 1
ATOM 903 O O . GLU A 1 109 ? -11.559 -0.336 13.058 1.00 91.88 109 GLU A O 1
ATOM 908 N N . GLY A 1 110 ? -9.375 -0.389 12.550 1.00 92.62 110 GLY A N 1
ATOM 909 C CA . GLY A 1 110 ? -8.974 -0.938 13.851 1.00 92.62 110 GLY A CA 1
ATOM 910 C C . GLY A 1 110 ? -9.400 -0.062 15.037 1.00 92.62 110 GLY A C 1
ATOM 911 O O . GLY A 1 110 ? -9.708 -0.556 16.122 1.00 92.62 110 GLY A O 1
ATOM 912 N N . ARG A 1 111 ? -9.493 1.263 14.851 1.00 94.56 111 ARG A N 1
ATOM 913 C CA . ARG A 1 111 ? -10.034 2.164 15.882 1.00 94.56 111 ARG A CA 1
ATOM 914 C C . ARG A 1 111 ? -11.543 2.005 16.055 1.00 94.56 111 ARG A C 1
ATOM 916 O O . ARG A 1 111 ? -12.045 2.199 17.165 1.00 94.56 111 ARG A O 1
ATOM 923 N N . GLN A 1 112 ? -12.281 1.748 14.980 1.00 92.25 112 GLN A N 1
ATOM 924 C CA . GLN A 1 112 ? -13.717 1.498 15.049 1.00 92.25 112 GLN A CA 1
ATOM 925 C C . GLN A 1 112 ? -14.004 0.146 15.692 1.00 92.25 112 GLN A C 1
ATOM 927 O O . GLN A 1 112 ? -14.817 0.109 16.616 1.00 92.25 112 GLN A O 1
ATOM 932 N N . GLU A 1 113 ? -13.298 -0.904 15.282 1.00 93.00 113 GLU A N 1
ATOM 933 C CA . GLU A 1 113 ? -13.390 -2.240 15.877 1.00 93.00 113 GLU A CA 1
ATOM 934 C C . GLU A 1 113 ? -13.069 -2.190 17.372 1.00 93.00 113 GLU A C 1
ATOM 936 O O . GLU A 1 113 ? -13.937 -2.488 18.189 1.00 93.00 113 GLU A O 1
ATOM 941 N N . GLY A 1 114 ? -11.915 -1.635 17.760 1.00 94.38 114 GLY A N 1
ATOM 942 C CA . GLY A 1 114 ? -11.536 -1.540 19.174 1.00 94.38 114 GLY A CA 1
ATOM 943 C C . GLY A 1 114 ? -12.495 -0.692 20.025 1.00 94.38 114 GLY A C 1
ATOM 944 O O . GLY A 1 114 ? -12.666 -0.934 21.219 1.00 94.38 114 GLY A O 1
ATOM 945 N N . ARG A 1 115 ? -13.184 0.298 19.436 1.00 94.38 115 ARG A N 1
ATOM 946 C CA . ARG A 1 115 ? -14.257 1.030 20.138 1.00 94.38 115 ARG A CA 1
ATOM 947 C C . ARG A 1 115 ? -15.512 0.186 20.322 1.00 94.38 115 ARG A C 1
ATOM 949 O O . ARG A 1 115 ? -16.206 0.381 21.318 1.00 94.38 115 ARG A O 1
ATOM 956 N N . GLN A 1 116 ? -15.863 -0.648 19.347 1.00 89.75 116 GLN A N 1
ATOM 957 C CA . GLN A 1 116 ? -17.028 -1.524 19.434 1.00 89.75 116 GLN A CA 1
ATOM 958 C C . GLN A 1 116 ? -16.773 -2.641 20.442 1.00 89.75 116 GLN A C 1
ATOM 960 O O . GLN A 1 116 ? -17.575 -2.802 21.360 1.00 89.75 116 GLN A O 1
ATOM 965 N N . GLU A 1 117 ? -15.622 -3.304 20.338 1.00 92.38 117 GLU A N 1
ATOM 966 C CA . GLU A 1 117 ? -15.165 -4.321 21.284 1.00 92.38 117 GLU A CA 1
ATOM 967 C C . GLU A 1 117 ? -15.108 -3.751 22.700 1.00 92.38 117 GLU A C 1
ATOM 969 O O . GLU A 1 117 ? -15.826 -4.232 23.571 1.00 92.38 117 GLU A O 1
ATOM 974 N N . GLY A 1 118 ? -14.412 -2.629 22.918 1.00 92.75 118 GLY A N 1
ATOM 975 C CA . GLY A 1 118 ? -14.323 -2.018 24.247 1.00 92.75 118 GLY A CA 1
ATOM 976 C C . GLY A 1 118 ? -15.678 -1.569 24.815 1.00 92.75 118 GLY A C 1
ATOM 977 O O . GLY A 1 118 ? -15.910 -1.645 26.020 1.00 92.75 118 GLY A O 1
ATOM 978 N N . ARG A 1 119 ? -16.627 -1.132 23.973 1.00 92.19 119 ARG A N 1
ATOM 979 C CA . ARG A 1 119 ? -18.002 -0.847 24.428 1.00 92.19 119 ARG A CA 1
ATOM 980 C C . ARG A 1 119 ? -18.732 -2.112 24.854 1.00 92.19 119 ARG A C 1
ATOM 982 O O . ARG A 1 119 ? -19.531 -2.053 25.785 1.00 92.19 119 ARG A O 1
ATOM 989 N N . GLN A 1 120 ? -18.520 -3.211 24.144 1.00 89.12 120 GLN A N 1
ATOM 990 C CA . GLN A 1 120 ? -19.173 -4.477 24.427 1.00 89.12 120 GLN A CA 1
ATOM 991 C C . GLN A 1 120 ? -18.570 -5.144 25.665 1.00 89.12 120 GLN A C 1
ATOM 993 O O . GLN A 1 120 ? -19.326 -5.566 26.534 1.00 89.12 120 GLN A O 1
ATOM 998 N N . GLU A 1 121 ? -17.247 -5.117 25.812 1.00 92.06 121 GLU A N 1
ATOM 999 C CA . GLU A 1 121 ? -16.534 -5.561 27.013 1.00 92.06 121 GLU A CA 1
ATOM 1000 C C . GLU A 1 121 ? -16.995 -4.801 28.258 1.00 92.06 121 GLU A C 1
ATOM 1002 O O . GLU A 1 121 ? -17.398 -5.427 29.232 1.00 92.06 121 GLU A O 1
ATOM 1007 N N . VAL A 1 122 ? -17.055 -3.462 28.210 1.00 93.56 122 VAL A N 1
ATOM 1008 C CA . VAL A 1 122 ? -17.544 -2.660 29.348 1.00 93.56 122 VAL A CA 1
ATOM 1009 C C . VAL A 1 122 ? -18.987 -3.012 29.704 1.00 93.56 122 VAL A C 1
ATOM 1011 O O . VAL A 1 122 ? -19.334 -3.069 30.880 1.00 93.56 122 VAL A O 1
ATOM 1014 N N . LYS A 1 123 ? -19.856 -3.258 28.715 1.00 93.44 123 LYS A N 1
ATOM 1015 C CA . LYS A 1 123 ? -21.229 -3.701 28.998 1.00 93.44 123 LYS A CA 1
ATOM 1016 C C . LYS A 1 123 ? -21.226 -5.038 29.737 1.00 93.44 123 LYS A C 1
ATOM 1018 O O . LYS A 1 123 ? -21.917 -5.152 30.743 1.00 93.44 123 LYS A O 1
ATOM 1023 N N . LEU A 1 124 ? -20.450 -6.014 29.273 1.00 92.81 124 LEU A N 1
ATOM 1024 C CA . LEU A 1 124 ? -20.361 -7.329 29.911 1.00 92.81 124 LEU A CA 1
ATOM 1025 C C . LEU A 1 124 ? -19.759 -7.234 31.325 1.00 92.81 124 LEU A C 1
ATOM 1027 O O . LEU A 1 124 ? -20.316 -7.823 32.242 1.00 92.81 124 LEU A O 1
ATOM 1031 N N . GLU A 1 125 ? -18.730 -6.410 31.544 1.00 93.06 125 GLU A N 1
ATOM 1032 C CA . GLU A 1 125 ? -18.122 -6.177 32.871 1.00 93.06 125 GLU A CA 1
ATOM 1033 C C . GLU A 1 125 ? -19.116 -5.568 33.885 1.00 93.06 125 GLU A C 1
ATOM 1035 O O . GLU A 1 125 ? -19.005 -5.750 35.099 1.00 93.06 125 GLU A O 1
ATOM 1040 N N . LEU A 1 126 ? -20.117 -4.820 33.413 1.00 94.12 126 LEU A N 1
ATOM 1041 C CA . LEU A 1 126 ? -21.135 -4.236 34.285 1.00 94.12 126 LEU A CA 1
ATOM 1042 C C . LEU A 1 126 ? -22.255 -5.219 34.656 1.00 94.12 126 LEU A C 1
ATOM 1044 O O . LEU A 1 126 ? -22.956 -4.969 35.642 1.00 94.12 126 LEU A O 1
ATOM 1048 N N . VAL A 1 127 ? -22.425 -6.320 33.912 1.00 95.00 127 VAL A N 1
ATOM 1049 C CA . VAL A 1 127 ? -23.493 -7.310 34.141 1.00 95.00 127 VAL A CA 1
ATOM 1050 C C . VAL A 1 127 ? -23.484 -7.836 35.585 1.00 95.00 127 VAL A C 1
ATOM 1052 O O . VAL A 1 127 ? -24.504 -7.676 36.265 1.00 95.00 127 VAL A O 1
ATOM 1055 N N . PRO A 1 128 ? -22.368 -8.364 36.126 1.00 92.38 128 PRO A N 1
ATOM 1056 C CA . PRO A 1 128 ? -22.338 -8.917 37.482 1.00 92.38 128 PRO A CA 1
ATOM 1057 C C . PRO A 1 128 ? -22.642 -7.858 38.545 1.00 92.38 128 PRO A C 1
ATOM 1059 O O . PRO A 1 128 ? -23.332 -8.128 39.529 1.00 92.38 128 PRO A O 1
ATOM 1062 N N . ARG A 1 129 ? -22.202 -6.610 38.324 1.00 92.75 129 ARG A N 1
ATOM 1063 C CA . ARG A 1 129 ? -22.443 -5.489 39.248 1.00 92.75 129 ARG A CA 1
ATOM 1064 C C . ARG A 1 129 ? -23.920 -5.114 39.338 1.00 92.75 129 ARG A C 1
ATOM 1066 O O . ARG A 1 129 ? -24.385 -4.769 40.426 1.00 92.75 129 ARG A O 1
ATOM 1073 N N . PHE A 1 130 ? -24.655 -5.164 38.228 1.00 94.44 130 PHE A N 1
ATOM 1074 C CA . PHE A 1 130 ? -26.093 -4.887 38.231 1.00 94.44 130 PHE A CA 1
ATOM 1075 C C . PHE A 1 130 ? -26.900 -6.037 38.833 1.00 94.44 130 PHE A C 1
ATOM 1077 O O . PHE A 1 130 ? -27.790 -5.782 39.647 1.00 94.44 130 PHE A O 1
ATOM 1084 N N . LEU A 1 131 ? -26.537 -7.285 38.523 1.00 92.44 131 LEU A N 1
ATOM 1085 C CA . LEU A 1 131 ? -27.159 -8.468 39.124 1.00 92.44 131 LEU A CA 1
ATOM 1086 C C . LEU A 1 131 ? -26.945 -8.504 40.646 1.00 92.44 131 LEU A C 1
ATOM 1088 O O . LEU A 1 131 ? -27.898 -8.682 41.402 1.00 92.44 131 LEU A O 1
ATOM 1092 N N . ALA A 1 132 ? -25.728 -8.213 41.121 1.00 92.25 132 ALA A N 1
ATOM 1093 C CA . ALA A 1 132 ? -25.413 -8.114 42.552 1.00 92.25 132 ALA A CA 1
ATOM 1094 C C . ALA A 1 132 ? -26.210 -7.014 43.277 1.00 92.25 132 ALA A C 1
ATOM 1096 O O . ALA A 1 132 ? -26.356 -7.037 44.500 1.00 92.25 132 ALA A O 1
ATOM 1097 N N . ARG A 1 133 ? -26.740 -6.041 42.530 1.00 94.75 133 ARG A N 1
ATOM 1098 C CA . ARG A 1 133 ? -27.584 -4.959 43.047 1.00 94.75 133 ARG A CA 1
ATOM 1099 C C . ARG A 1 133 ? -29.079 -5.296 43.019 1.00 94.75 133 ARG A C 1
ATOM 1101 O O . ARG A 1 133 ? -29.887 -4.438 43.365 1.00 94.75 133 ARG A O 1
ATOM 1108 N N . GLY A 1 134 ? -29.426 -6.534 42.660 1.00 91.44 134 GLY A N 1
ATOM 1109 C CA . GLY A 1 134 ? -30.781 -7.083 42.696 1.00 91.44 134 GLY A CA 1
ATOM 1110 C C . GLY A 1 134 ? -31.575 -6.930 41.399 1.00 91.44 134 GLY A C 1
ATOM 1111 O O . GLY A 1 134 ? -32.777 -7.171 41.416 1.00 91.44 134 GLY A O 1
ATOM 1112 N N . MET A 1 135 ? -30.938 -6.518 40.299 1.00 95.94 135 MET A N 1
ATOM 1113 C CA . MET A 1 135 ? -31.583 -6.438 38.986 1.00 95.94 135 MET A CA 1
ATOM 1114 C C . MET A 1 135 ? -31.741 -7.840 38.376 1.00 95.94 135 MET A C 1
ATOM 1116 O O . MET A 1 135 ? -30.854 -8.679 38.533 1.00 95.94 135 MET A O 1
ATOM 1120 N N . SER A 1 136 ? -32.849 -8.097 37.678 1.00 95.19 136 SER A N 1
ATOM 1121 C CA . SER A 1 136 ? -33.050 -9.346 36.924 1.00 95.19 136 SER A CA 1
ATOM 1122 C C . SER A 1 136 ? -32.202 -9.387 35.648 1.00 95.19 136 SER A C 1
ATOM 1124 O O . SER A 1 136 ? -31.789 -8.351 35.124 1.00 95.19 136 SER A O 1
ATOM 1126 N N . MET A 1 137 ? -31.946 -10.584 35.115 1.00 92.88 137 MET A N 1
ATOM 1127 C CA . MET A 1 137 ? -31.167 -10.748 33.879 1.00 92.88 137 MET A CA 1
ATOM 1128 C C . MET A 1 137 ? -31.847 -10.066 32.686 1.00 92.88 137 MET A C 1
ATOM 1130 O O . MET A 1 137 ? -31.167 -9.483 31.843 1.00 92.88 137 MET A O 1
ATOM 1134 N N . GLU A 1 138 ? -33.179 -10.072 32.651 1.00 94.81 138 GLU A N 1
ATOM 1135 C CA . GLU A 1 138 ? -33.996 -9.407 31.638 1.00 94.81 138 GLU A CA 1
ATOM 1136 C C . GLU A 1 138 ? -33.850 -7.883 31.693 1.00 94.81 138 GLU A C 1
ATOM 1138 O O . GLU A 1 138 ? -33.659 -7.237 30.660 1.00 94.81 138 GLU A O 1
ATOM 1143 N N . GLU A 1 139 ? -33.883 -7.302 32.894 1.00 93.94 139 GLU A N 1
ATOM 1144 C CA . GLU A 1 139 ? -33.676 -5.865 33.094 1.00 93.94 139 GLU A CA 1
ATOM 1145 C C . GLU A 1 139 ? -32.246 -5.445 32.728 1.00 93.94 139 GLU A C 1
ATOM 1147 O O . GLU A 1 139 ? -32.061 -4.415 32.077 1.00 93.94 139 GLU A O 1
ATOM 1152 N N . VAL A 1 140 ? -31.235 -6.252 33.080 1.00 95.00 140 VAL A N 1
ATOM 1153 C CA . VAL A 1 140 ? -29.832 -5.999 32.707 1.00 95.00 140 VAL A CA 1
ATOM 1154 C C . VAL A 1 140 ? -29.646 -6.073 31.191 1.00 95.00 140 VAL A C 1
ATOM 1156 O O . VAL A 1 140 ? -29.031 -5.176 30.606 1.00 95.00 140 VAL A O 1
ATOM 1159 N N . ALA A 1 141 ? -30.198 -7.105 30.545 1.00 94.94 141 ALA A N 1
ATOM 1160 C CA . ALA A 1 141 ? -30.156 -7.271 29.095 1.00 94.94 141 ALA A CA 1
ATOM 1161 C C . ALA A 1 141 ? -30.773 -6.056 28.390 1.00 94.94 141 ALA A C 1
ATOM 1163 O O . ALA A 1 141 ? -30.160 -5.466 27.497 1.00 94.94 141 ALA A O 1
ATOM 1164 N N . GLN A 1 142 ? -31.941 -5.604 28.850 1.00 94.31 142 GLN A N 1
ATOM 1165 C CA . GLN A 1 142 ? -32.602 -4.431 28.290 1.00 94.31 142 GLN A CA 1
ATOM 1166 C C . GLN A 1 142 ? -31.802 -3.139 28.526 1.00 94.31 142 GLN A C 1
ATOM 1168 O O . GLN A 1 142 ? -31.598 -2.365 27.587 1.00 94.31 142 GLN A O 1
ATOM 1173 N N . LEU A 1 143 ? -31.305 -2.917 29.748 1.00 95.25 143 LEU A N 1
ATOM 1174 C CA . LEU A 1 143 ? -30.560 -1.712 30.129 1.00 95.25 143 LEU A CA 1
ATOM 1175 C C . LEU A 1 143 ? -29.255 -1.560 29.341 1.00 95.25 143 LEU A C 1
ATOM 1177 O O . LEU A 1 143 ? -28.931 -0.471 28.866 1.00 95.25 143 LEU A O 1
ATOM 1181 N N . LEU A 1 144 ? -28.505 -2.651 29.194 1.00 94.25 144 LEU A N 1
ATOM 1182 C CA . LEU A 1 144 ? -27.218 -2.654 28.501 1.00 94.25 144 LEU A CA 1
ATOM 1183 C C . LEU A 1 144 ? -27.354 -2.898 26.996 1.00 94.25 144 LEU A C 1
ATOM 1185 O O . LEU A 1 144 ? -26.358 -2.834 26.266 1.00 94.25 144 LEU A O 1
ATOM 1189 N N . SER A 1 145 ? -28.582 -3.119 26.515 1.00 93.94 145 SER A N 1
ATOM 1190 C CA . SER A 1 145 ? -28.864 -3.540 25.140 1.00 93.94 145 SER A CA 1
ATOM 1191 C C . SER A 1 145 ? -28.023 -4.765 24.760 1.00 93.94 145 SER A C 1
ATOM 1193 O O . SER A 1 145 ? -27.319 -4.760 23.750 1.00 93.94 145 SER A O 1
ATOM 1195 N N . LEU A 1 146 ? -28.040 -5.762 25.641 1.00 93.88 146 LEU A N 1
ATOM 1196 C CA . LEU A 1 146 ? -27.439 -7.077 25.471 1.00 93.88 146 LEU A CA 1
ATOM 1197 C C . LEU A 1 146 ? -28.547 -8.111 25.242 1.00 93.88 146 LEU A C 1
ATOM 1199 O O . LEU A 1 146 ? -29.718 -7.882 25.539 1.00 93.88 146 LEU A O 1
ATOM 1203 N N . THR A 1 147 ? -28.163 -9.264 24.719 1.00 94.38 147 THR A N 1
ATOM 1204 C CA . THR A 1 147 ? -29.014 -10.460 24.690 1.00 94.38 147 THR A CA 1
ATOM 1205 C C . THR A 1 147 ? -28.967 -11.180 26.038 1.00 94.38 147 THR A C 1
ATOM 1207 O O . THR A 1 147 ? -28.006 -11.022 26.794 1.00 94.38 147 THR A O 1
ATOM 1210 N N . ILE A 1 148 ? -29.988 -11.985 26.345 1.00 92.19 148 ILE A N 1
ATOM 1211 C CA . ILE A 1 148 ? -29.999 -12.800 27.570 1.00 92.19 148 ILE A CA 1
ATOM 1212 C C . ILE A 1 148 ? -28.797 -13.751 27.572 1.00 92.19 148 ILE A C 1
ATOM 1214 O O . ILE A 1 148 ? -28.130 -13.887 28.590 1.00 92.19 148 ILE A O 1
ATOM 1218 N N . GLU A 1 149 ? -28.450 -14.330 26.420 1.00 92.56 149 GLU A N 1
ATOM 1219 C CA . GLU A 1 149 ? -27.286 -15.205 26.268 1.00 92.56 149 GLU A CA 1
ATOM 1220 C C . GLU A 1 149 ? -25.977 -14.499 26.644 1.00 92.56 149 GLU A C 1
ATOM 1222 O O . GLU A 1 149 ? -25.144 -15.074 27.339 1.00 92.56 149 GLU A O 1
ATOM 1227 N N . GLN A 1 150 ? -25.800 -13.240 26.232 1.00 90.94 150 GLN A N 1
ATOM 1228 C CA . GLN A 1 150 ? -24.625 -12.438 26.592 1.00 90.94 150 GLN A CA 1
ATOM 1229 C C . GLN A 1 150 ? -24.554 -12.140 28.091 1.00 90.94 150 GLN A C 1
ATOM 1231 O O . GLN A 1 150 ? -23.466 -12.150 28.662 1.00 90.94 150 GLN A O 1
ATOM 1236 N N . VAL A 1 151 ? -25.700 -11.889 28.729 1.00 92.69 151 VAL A N 1
ATOM 1237 C CA . VAL A 1 151 ? -25.787 -11.681 30.181 1.00 92.69 151 VAL A CA 1
ATOM 1238 C C . VAL A 1 151 ? -25.427 -12.969 30.928 1.00 92.69 151 VAL A C 1
ATOM 1240 O O . VAL A 1 151 ? -24.634 -12.918 31.864 1.00 92.69 151 VAL A O 1
ATOM 1243 N N . THR A 1 152 ? -25.934 -14.123 30.486 1.00 90.56 152 THR A N 1
ATOM 1244 C CA . THR A 1 152 ? -25.593 -15.433 31.064 1.00 90.56 152 THR A CA 1
ATOM 1245 C C . THR A 1 152 ? -24.104 -15.742 30.919 1.00 90.56 152 THR A C 1
ATOM 1247 O O . THR A 1 152 ? -23.439 -16.049 31.907 1.00 90.56 152 THR A O 1
ATOM 1250 N N . LEU A 1 153 ? -23.544 -15.577 29.717 1.00 88.56 153 LEU A N 1
ATOM 1251 C CA . LEU A 1 153 ? -22.129 -15.846 29.457 1.00 88.56 153 LEU A CA 1
ATOM 1252 C C . LEU A 1 153 ? -21.206 -14.967 30.321 1.00 88.56 153 LEU A C 1
ATOM 1254 O O . LEU A 1 153 ? -20.202 -15.447 30.840 1.00 88.56 153 LEU A O 1
ATOM 1258 N N . ALA A 1 154 ? -21.566 -13.693 30.520 1.00 87.31 154 ALA A N 1
ATOM 1259 C CA . ALA A 1 154 ? -20.806 -12.773 31.368 1.00 87.31 154 ALA A CA 1
ATOM 1260 C C . ALA A 1 154 ? -20.769 -13.207 32.845 1.00 87.31 154 ALA A C 1
ATOM 1262 O O . ALA A 1 154 ? -19.801 -12.918 33.540 1.00 87.31 154 ALA A O 1
ATOM 1263 N N . THR A 1 155 ? -21.791 -13.919 33.330 1.00 81.75 155 THR A N 1
ATOM 1264 C CA . THR A 1 155 ? -21.807 -14.457 34.703 1.00 81.75 155 THR A CA 1
ATOM 1265 C C . THR A 1 155 ? -21.009 -15.751 34.867 1.00 81.75 155 THR A C 1
ATOM 1267 O O . THR A 1 155 ? -20.502 -16.022 35.954 1.00 81.75 155 THR A O 1
ATOM 1270 N N . GLU A 1 156 ? -20.852 -16.531 33.794 1.00 78.62 156 GLU A N 1
ATOM 1271 C CA . GLU A 1 156 ? -20.073 -17.777 33.797 1.00 78.62 156 GLU A CA 1
ATOM 1272 C C . GLU A 1 156 ? -18.557 -17.526 33.744 1.00 78.62 156 GLU A C 1
ATOM 1274 O O . GLU A 1 156 ? -17.786 -18.363 34.201 1.00 78.62 156 GLU A O 1
ATOM 1279 N N . GLN A 1 157 ? -18.119 -16.376 33.219 1.00 60.69 157 GLN A N 1
ATOM 1280 C CA . GLN A 1 157 ? -16.697 -16.016 33.118 1.00 60.69 157 GLN A CA 1
ATOM 1281 C C . GLN A 1 157 ? -16.078 -15.483 34.426 1.00 60.69 157 GLN A C 1
ATOM 1283 O O . GLN A 1 157 ? -14.853 -15.440 34.529 1.00 60.69 157 GLN A O 1
ATOM 1288 N N . GLU A 1 158 ? -16.889 -15.092 35.418 1.00 54.97 158 GLU A N 1
ATOM 1289 C CA . GLU A 1 158 ? -16.431 -14.605 36.737 1.00 54.97 158 GLU A CA 1
ATOM 1290 C C . GLU A 1 158 ? -16.568 -15.640 37.881 1.00 54.97 158 GLU A C 1
ATOM 1292 O O . GLU A 1 158 ? -16.224 -15.323 39.023 1.00 54.97 158 GLU A O 1
ATOM 1297 N N . SER A 1 159 ? -17.051 -16.862 37.600 1.00 49.62 159 SER A N 1
ATOM 1298 C CA . SER A 1 159 ? -17.143 -17.979 38.570 1.00 49.62 159 SER A CA 1
ATOM 1299 C C . SER A 1 159 ? -15.930 -18.907 38.509 1.00 49.62 159 SER A C 1
ATOM 1301 O O . SER A 1 159 ? -15.498 -19.370 39.591 1.00 49.62 159 SER A O 1
#

Organism: NCBI:txid1725256

InterPro domains:
  IPR022573 Protein of unknown function DUF2887 [PF11103] (3-71)